Protein AF-A0A0F8XCD9-F1 (afdb_monomer_lite)

Structure (mmCIF, N/CA/C/O backbone):
data_AF-A0A0F8XCD9-F1
#
_entry.id   AF-A0A0F8XCD9-F1
#
loop_
_atom_site.group_PDB
_atom_site.id
_atom_site.type_symbol
_atom_site.label_atom_id
_atom_site.label_alt_id
_atom_site.label_comp_id
_atom_site.label_asym_id
_atom_site.label_entity_id
_atom_site.label_seq_id
_atom_site.pdbx_PDB_ins_code
_atom_site.Cartn_x
_atom_site.Cartn_y
_atom_site.Cartn_z
_atom_site.occupancy
_atom_site.B_iso_or_equiv
_atom_site.auth_seq_id
_atom_site.auth_comp_id
_atom_site.auth_asym_id
_atom_site.auth_atom_id
_atom_site.pdbx_PDB_model_num
ATOM 1 N N . MET A 1 1 ? -1.143 -25.309 1.793 1.00 63.31 1 MET A N 1
ATOM 2 C CA . MET A 1 1 ? -0.135 -25.778 2.777 1.00 63.31 1 MET A CA 1
ATOM 3 C C . MET A 1 1 ? -0.673 -25.610 4.200 1.00 63.31 1 MET A C 1
ATOM 5 O O . MET A 1 1 ? -1.522 -24.749 4.405 1.00 63.31 1 MET A O 1
ATOM 9 N N . ARG A 1 2 ? -0.248 -26.438 5.166 1.00 72.25 2 ARG A N 1
ATOM 10 C CA . ARG A 1 2 ? -0.616 -26.307 6.592 1.00 72.25 2 ARG A CA 1
ATOM 11 C C . ARG A 1 2 ? 0.621 -25.907 7.397 1.00 72.25 2 ARG A C 1
ATOM 13 O O . ARG A 1 2 ? 1.693 -26.436 7.132 1.00 72.25 2 ARG A O 1
ATOM 20 N N . TYR A 1 3 ? 0.474 -25.014 8.368 1.00 72.25 3 TYR A N 1
ATOM 21 C CA . TYR A 1 3 ? 1.547 -24.616 9.283 1.00 72.25 3 TYR A CA 1
ATOM 22 C C . TYR A 1 3 ? 1.091 -24.872 10.716 1.00 72.25 3 TYR A C 1
ATOM 24 O O . TYR A 1 3 ? 0.001 -24.456 11.104 1.00 72.25 3 TYR A O 1
ATOM 32 N N . LYS A 1 4 ? 1.885 -25.635 11.481 1.00 80.50 4 LYS A N 1
ATOM 33 C CA . LYS A 1 4 ? 1.545 -26.076 12.850 1.00 80.50 4 LYS A CA 1
ATOM 34 C C . LYS A 1 4 ? 0.132 -26.681 12.964 1.00 80.50 4 LYS A C 1
ATOM 36 O O . LYS A 1 4 ? -0.635 -26.343 13.858 1.00 80.50 4 LYS A O 1
ATOM 41 N N . GLY A 1 5 ? -0.244 -27.534 12.009 1.00 78.94 5 GLY A N 1
ATOM 42 C CA . GLY A 1 5 ? -1.555 -28.196 11.986 1.00 78.94 5 GLY A CA 1
ATOM 43 C C . GLY A 1 5 ? -2.729 -27.325 11.521 1.00 78.94 5 GLY A C 1
ATOM 44 O O . GLY A 1 5 ? -3.790 -27.871 11.229 1.00 78.94 5 GLY A O 1
ATOM 45 N N . LYS A 1 6 ? -2.548 -26.007 11.356 1.00 71.25 6 LYS A N 1
ATOM 46 C CA . LYS A 1 6 ? -3.585 -25.089 10.867 1.00 71.25 6 LYS A CA 1
ATOM 47 C C . LYS A 1 6 ? -3.498 -24.916 9.354 1.00 71.25 6 LYS A C 1
ATOM 49 O O . LYS A 1 6 ? -2.407 -24.822 8.785 1.00 71.25 6 LYS A O 1
ATOM 54 N N . LYS A 1 7 ? -4.651 -24.886 8.680 1.00 70.69 7 LYS A N 1
ATOM 55 C CA . LYS A 1 7 ? -4.722 -24.525 7.260 1.00 70.69 7 LYS A CA 1
ATOM 56 C C . LYS A 1 7 ? -4.405 -23.034 7.154 1.00 70.69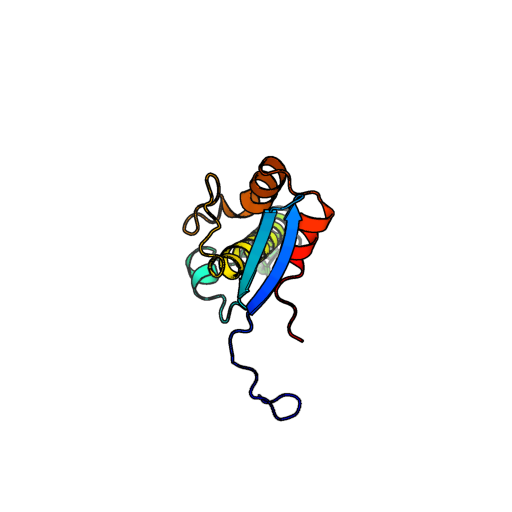 7 LYS A C 1
ATOM 58 O O . LYS A 1 7 ? -5.127 -22.212 7.700 1.00 70.69 7 LYS A O 1
ATOM 63 N N . LEU A 1 8 ? -3.309 -22.700 6.478 1.00 64.44 8 LEU A N 1
ATOM 64 C CA . LEU A 1 8 ? -3.027 -21.320 6.097 1.00 64.44 8 LEU A CA 1
ATOM 65 C C . LEU A 1 8 ? -4.043 -20.964 5.007 1.00 64.44 8 LEU A C 1
ATOM 67 O O . LEU A 1 8 ? -4.015 -21.582 3.941 1.00 64.44 8 LEU A O 1
ATOM 71 N N . GLY A 1 9 ? -4.993 -20.077 5.296 1.00 58.34 9 GLY A N 1
ATOM 72 C CA . GLY A 1 9 ? -6.043 -19.743 4.330 1.00 58.34 9 GLY A CA 1
ATOM 73 C C . GLY A 1 9 ? -7.226 -18.947 4.867 1.00 58.34 9 GLY A C 1
ATOM 74 O O . GLY A 1 9 ? -7.982 -18.422 4.061 1.00 58.34 9 GLY A O 1
ATOM 75 N N . GLU A 1 10 ? -7.395 -18.821 6.183 1.00 65.06 10 GLU A N 1
ATOM 76 C CA . GLU A 1 10 ? -8.349 -17.846 6.714 1.00 65.06 10 GLU A CA 1
ATOM 77 C C . GLU A 1 10 ? -7.739 -16.447 6.620 1.00 65.06 10 GLU A C 1
ATOM 79 O O . GLU A 1 10 ? -6.564 -16.241 6.949 1.00 65.06 10 GLU A O 1
ATOM 84 N N . ARG A 1 11 ? -8.527 -15.498 6.103 1.00 70.62 11 ARG A N 1
ATOM 85 C CA . ARG A 1 11 ? -8.145 -14.090 6.028 1.00 70.62 11 ARG A CA 1
ATOM 86 C C . ARG A 1 11 ? -8.085 -13.536 7.450 1.00 70.62 11 ARG A C 1
ATOM 88 O O . ARG A 1 11 ? -9.086 -13.058 7.979 1.00 70.62 11 ARG A O 1
ATOM 95 N N . ASN A 1 12 ? -6.918 -13.651 8.078 1.00 78.94 12 ASN A N 1
ATOM 96 C CA . ASN A 1 12 ? -6.682 -13.081 9.398 1.00 78.94 12 ASN A CA 1
ATOM 97 C C . ASN A 1 12 ? -6.938 -11.572 9.349 1.00 78.94 12 ASN A C 1
ATOM 99 O O . ASN A 1 12 ? -6.487 -10.891 8.424 1.00 78.94 12 ASN A O 1
ATOM 103 N N . ILE A 1 13 ? -7.669 -11.087 10.350 1.00 85.69 13 ILE A N 1
ATOM 104 C CA . ILE A 1 13 ? -7.868 -9.666 10.600 1.00 85.69 13 ILE A CA 1
ATOM 105 C C . ILE A 1 13 ? -6.924 -9.290 11.734 1.00 85.69 13 ILE A C 1
ATOM 107 O O . ILE A 1 13 ? -7.068 -9.777 12.857 1.00 85.69 13 ILE A O 1
ATOM 111 N N . ASP A 1 14 ? -5.958 -8.436 11.429 1.00 86.94 14 ASP A N 1
ATOM 112 C CA . ASP A 1 14 ? -5.159 -7.765 12.439 1.00 86.94 14 ASP A CA 1
ATOM 113 C C . ASP A 1 14 ? -5.909 -6.503 12.882 1.00 86.94 14 ASP A C 1
ATOM 115 O O . ASP A 1 14 ? -6.383 -5.726 12.053 1.00 86.94 14 ASP A O 1
ATOM 119 N N . VAL A 1 15 ? -6.032 -6.306 14.194 1.00 88.62 15 VAL A N 1
ATOM 120 C CA . VAL A 1 15 ? -6.716 -5.144 14.773 1.00 88.62 15 VAL A CA 1
ATOM 121 C C . VAL A 1 15 ? -5.691 -4.250 15.457 1.00 88.62 15 VAL A C 1
ATOM 123 O O . VAL A 1 15 ? -4.990 -4.684 16.373 1.00 88.62 15 VAL A O 1
ATOM 126 N N . LEU A 1 16 ? -5.623 -2.997 15.023 1.00 87.75 16 LEU A N 1
ATOM 127 C CA . LEU A 1 16 ? -4.879 -1.922 15.660 1.00 87.75 16 LEU A CA 1
ATOM 128 C C . LEU A 1 16 ? -5.873 -1.023 16.395 1.00 87.75 16 LEU A C 1
ATOM 130 O O . LEU A 1 16 ? -6.804 -0.500 15.794 1.00 87.75 16 LEU A O 1
ATOM 134 N N . VAL A 1 17 ? -5.675 -0.842 17.698 1.00 89.38 17 VAL A N 1
ATOM 135 C CA . VAL A 1 17 ? -6.485 0.073 18.510 1.00 89.38 17 VAL A CA 1
ATOM 136 C C . VAL A 1 17 ? -5.600 1.228 18.947 1.00 89.38 17 VAL A C 1
ATOM 138 O O . VAL A 1 17 ? -4.597 1.008 19.627 1.00 89.38 17 VAL A O 1
ATOM 141 N N . LEU A 1 18 ? -5.971 2.447 18.565 1.00 87.38 18 LEU A N 1
ATOM 142 C CA . LEU A 1 18 ? -5.305 3.674 18.987 1.00 87.38 18 LEU A CA 1
ATOM 143 C C . LEU A 1 18 ? -6.203 4.413 19.974 1.00 87.38 18 LEU A C 1
ATOM 145 O O . LEU A 1 18 ? -7.372 4.676 19.701 1.00 87.38 18 LEU A O 1
ATOM 149 N N . LEU A 1 19 ? -5.651 4.730 21.140 1.00 87.62 19 LEU A N 1
ATOM 150 C CA . LEU A 1 19 ? -6.362 5.463 22.181 1.00 87.62 19 LEU A CA 1
ATOM 151 C C . LEU A 1 19 ? -6.179 6.970 21.956 1.00 87.62 19 LEU A C 1
ATOM 153 O O . LEU A 1 19 ? -5.050 7.447 21.811 1.00 87.62 19 LEU A O 1
ATOM 157 N N . ARG A 1 20 ? -7.287 7.715 21.944 1.00 86.00 20 ARG A N 1
ATOM 158 C CA . ARG A 1 20 ? -7.339 9.179 21.834 1.00 86.00 20 ARG A CA 1
ATOM 159 C C . ARG A 1 20 ? -8.156 9.725 23.004 1.00 86.00 20 ARG A C 1
ATOM 161 O O . ARG A 1 20 ? -9.331 10.045 22.880 1.00 86.00 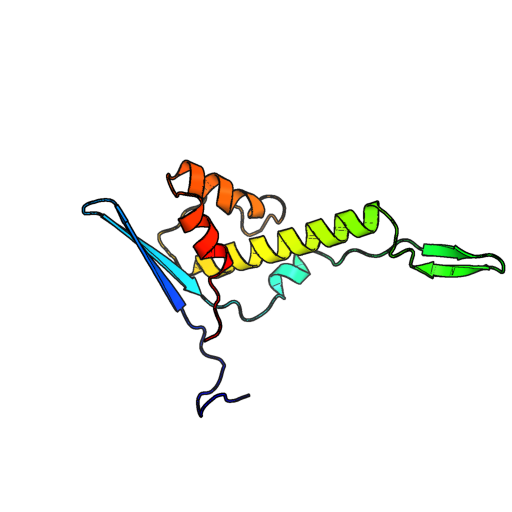20 ARG A O 1
ATOM 168 N N . GLY A 1 21 ? -7.534 9.770 24.182 1.00 85.25 21 GLY A N 1
ATOM 169 C CA . GLY A 1 21 ? -8.248 10.093 25.420 1.00 85.25 21 GLY A CA 1
ATOM 170 C C . GLY A 1 21 ? -9.284 9.015 25.750 1.00 85.25 21 GLY A C 1
ATOM 171 O O . GLY A 1 21 ? -8.912 7.864 25.982 1.00 85.25 21 GLY A O 1
ATOM 172 N N . GLU A 1 22 ? -10.565 9.389 25.769 1.00 87.81 22 GLU A N 1
ATOM 173 C CA . GLU A 1 22 ? -11.688 8.463 25.993 1.00 87.81 22 GLU A CA 1
ATOM 174 C C . GLU A 1 22 ? -12.117 7.723 24.716 1.00 87.81 22 GLU A C 1
ATOM 176 O O . GLU A 1 22 ? -12.730 6.655 24.791 1.00 87.81 22 GLU A O 1
ATOM 181 N N . GLU A 1 23 ? -11.747 8.243 23.544 1.00 87.88 23 GLU A N 1
ATOM 182 C CA . GLU A 1 23 ? -12.078 7.648 22.256 1.00 87.88 23 GLU A CA 1
ATOM 183 C C . GLU A 1 23 ? -11.091 6.544 21.866 1.00 87.88 23 GLU A C 1
ATOM 185 O O . GLU A 1 23 ? -9.907 6.538 22.231 1.00 87.88 23 GLU A O 1
ATOM 190 N N . ARG A 1 24 ? -11.594 5.581 21.092 1.00 89.81 24 ARG A N 1
ATOM 191 C CA . ARG A 1 24 ? -10.807 4.467 20.564 1.00 89.81 24 ARG A CA 1
ATOM 192 C C . ARG A 1 24 ? -10.982 4.413 19.061 1.00 89.81 24 ARG A C 1
ATOM 194 O O . ARG A 1 24 ? -12.065 4.098 18.582 1.00 89.81 24 ARG A O 1
ATOM 201 N N . ILE A 1 25 ? -9.898 4.645 18.339 1.00 90.12 25 ILE A N 1
ATOM 202 C CA . ILE A 1 25 ? -9.855 4.419 16.900 1.00 90.12 25 ILE A CA 1
ATOM 203 C C . ILE A 1 25 ? -9.505 2.946 16.697 1.00 90.12 25 ILE A C 1
ATOM 205 O O . ILE A 1 25 ? -8.434 2.494 17.111 1.00 90.12 25 ILE A O 1
ATOM 209 N N . VAL A 1 26 ? -10.423 2.184 16.105 1.00 91.31 26 VAL A N 1
ATOM 210 C CA . VAL A 1 26 ? -10.248 0.752 15.845 1.00 91.31 26 VAL A CA 1
ATOM 211 C C . VAL A 1 26 ? -10.053 0.542 14.355 1.00 91.31 26 VAL A C 1
ATOM 213 O O . VAL A 1 26 ? -10.951 0.772 13.559 1.00 91.31 26 VAL A O 1
ATOM 216 N N . ILE A 1 27 ? -8.878 0.053 13.989 1.00 91.62 27 ILE A N 1
ATOM 217 C CA . ILE A 1 27 ? -8.488 -0.184 12.607 1.00 91.62 27 ILE A CA 1
ATOM 218 C C . ILE A 1 27 ? -8.311 -1.679 12.410 1.00 91.62 27 ILE A C 1
ATOM 220 O O . ILE A 1 27 ? -7.559 -2.339 13.125 1.00 91.62 27 ILE A O 1
ATOM 224 N N . LYS A 1 28 ? -9.007 -2.214 11.420 1.00 92.06 28 LYS A N 1
ATOM 225 C CA . LYS A 1 28 ? -8.942 -3.600 10.975 1.00 92.06 28 LYS A CA 1
ATOM 226 C C . LYS A 1 28 ? -8.188 -3.662 9.650 1.00 92.06 28 LYS A C 1
ATOM 228 O O . LYS A 1 28 ? -8.566 -3.020 8.673 1.00 92.06 28 LYS A O 1
ATOM 233 N N . ALA A 1 29 ? -7.145 -4.478 9.611 1.00 91.31 29 ALA A N 1
ATOM 234 C CA . ALA A 1 29 ? -6.415 -4.805 8.399 1.00 91.31 29 ALA A CA 1
ATOM 235 C C . ALA A 1 29 ? -6.611 -6.289 8.087 1.00 9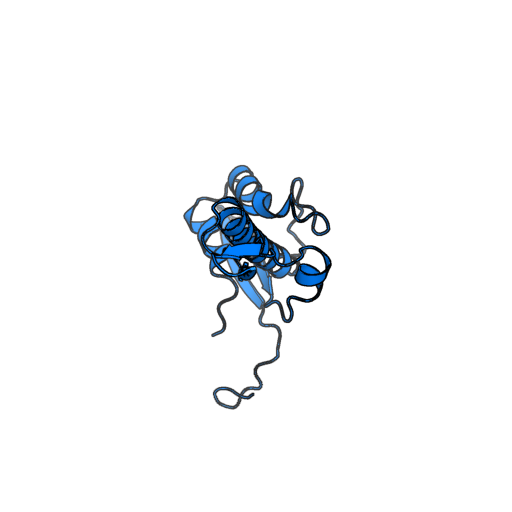1.31 29 ALA A C 1
ATOM 237 O O . ALA A 1 29 ? -6.288 -7.151 8.905 1.00 91.31 29 ALA A O 1
ATOM 238 N N . GLN A 1 30 ? -7.143 -6.601 6.909 1.00 90.88 30 GLN A N 1
ATOM 239 C CA . GLN A 1 30 ? -7.308 -7.977 6.456 1.00 90.88 30 GLN A CA 1
ATOM 240 C C . GLN A 1 30 ? -6.173 -8.377 5.512 1.00 90.88 30 GLN A C 1
ATOM 242 O O . GLN A 1 30 ? -5.763 -7.616 4.639 1.00 90.88 30 GLN A O 1
ATOM 247 N N . ALA A 1 31 ? -5.676 -9.607 5.657 1.00 86.75 31 ALA A N 1
ATOM 248 C CA . ALA A 1 31 ? -4.704 -10.152 4.717 1.00 86.75 31 ALA A CA 1
ATOM 249 C C . ALA A 1 31 ? -5.277 -10.217 3.287 1.00 86.75 31 ALA A C 1
ATOM 251 O O . ALA A 1 31 ? -6.290 -10.879 3.049 1.00 86.75 31 ALA A O 1
ATOM 252 N N . VAL A 1 32 ? -4.577 -9.590 2.338 1.00 88.56 32 VAL A N 1
ATOM 253 C CA . VAL A 1 32 ? -4.883 -9.666 0.904 1.00 88.56 32 VAL A CA 1
ATOM 254 C C . VAL A 1 32 ? -4.450 -11.029 0.355 1.00 88.56 32 VAL A C 1
ATOM 256 O O . VAL A 1 32 ? -3.343 -11.508 0.623 1.00 88.56 32 VAL A O 1
ATOM 259 N N . ASP A 1 33 ? -5.343 -11.686 -0.379 1.00 85.06 33 ASP A N 1
ATOM 260 C CA . ASP A 1 33 ? -5.180 -13.063 -0.854 1.00 85.06 33 ASP A CA 1
ATOM 261 C C . ASP A 1 33 ? -4.531 -13.167 -2.238 1.00 85.06 33 ASP A C 1
ATOM 263 O O . ASP A 1 33 ? -3.870 -14.166 -2.535 1.00 85.06 33 ASP A O 1
ATOM 267 N N . SER A 1 34 ? -4.684 -12.138 -3.066 1.00 89.06 34 SER A N 1
ATOM 268 C CA . SER A 1 34 ? -4.204 -12.100 -4.442 1.00 89.06 34 SER A CA 1
ATOM 269 C C . SER A 1 34 ? -3.847 -10.681 -4.871 1.00 89.06 34 SER A C 1
ATOM 271 O O . SER A 1 34 ? -4.420 -9.719 -4.381 1.00 89.06 34 SER A O 1
ATOM 273 N N . TYR A 1 35 ? -2.933 -10.558 -5.833 1.00 91.38 35 TYR A N 1
ATOM 274 C CA . TYR A 1 35 ? -2.615 -9.292 -6.503 1.00 91.38 35 TYR A CA 1
ATOM 275 C C . TYR A 1 35 ? -3.380 -9.105 -7.820 1.00 91.38 35 TYR A C 1
ATOM 277 O O . TYR A 1 35 ? -3.058 -8.200 -8.572 1.00 91.38 35 TYR A O 1
ATOM 285 N N . LYS A 1 36 ? -4.394 -9.933 -8.112 1.00 93.81 36 LYS A N 1
ATOM 286 C CA . LYS A 1 36 ? -5.103 -9.902 -9.404 1.00 93.81 36 LYS A CA 1
ATOM 287 C C . LYS A 1 36 ? -5.661 -8.515 -9.750 1.00 93.81 36 LYS A C 1
ATOM 289 O O . LYS A 1 36 ? -5.421 -8.045 -10.851 1.00 93.81 36 LYS A O 1
ATOM 294 N N . GLU A 1 37 ? -6.339 -7.858 -8.808 1.00 92.50 37 GLU A N 1
ATOM 295 C CA . GLU A 1 37 ? -6.878 -6.499 -9.007 1.00 92.50 37 GLU A CA 1
ATOM 296 C C . GLU A 1 37 ? -5.760 -5.477 -9.253 1.00 92.50 37 GLU A C 1
ATOM 298 O O . GLU A 1 37 ? -5.853 -4.635 -10.141 1.00 92.50 37 GLU A O 1
ATOM 303 N N . PHE A 1 38 ? -4.655 -5.586 -8.511 1.00 95.56 38 PHE A N 1
ATOM 304 C CA . PHE A 1 38 ? -3.484 -4.742 -8.730 1.00 95.56 38 PHE A CA 1
ATOM 305 C C . PHE A 1 38 ? -2.882 -4.947 -10.124 1.00 95.56 38 PHE A C 1
ATOM 307 O O . PHE A 1 38 ? -2.595 -3.971 -10.810 1.00 95.56 38 PHE A O 1
ATOM 314 N N . ASP A 1 39 ? -2.701 -6.200 -10.543 1.00 94.50 39 ASP A N 1
ATOM 315 C CA . ASP A 1 39 ? -2.085 -6.548 -11.824 1.00 94.50 39 ASP A CA 1
ATOM 316 C C . ASP A 1 39 ? -2.983 -6.140 -13.018 1.00 94.50 39 ASP A C 1
ATOM 318 O O . ASP A 1 39 ? -2.475 -5.886 -14.111 1.00 94.50 39 ASP A O 1
ATOM 322 N N . GLU A 1 40 ? -4.304 -6.045 -12.815 1.00 94.75 40 GLU A N 1
ATOM 323 C CA . GLU A 1 40 ? -5.276 -5.521 -13.790 1.00 94.75 40 GLU A CA 1
ATOM 324 C C . GLU A 1 40 ? -5.193 -3.991 -13.938 1.00 94.75 40 GLU A C 1
ATOM 326 O O . GLU A 1 40 ? -5.332 -3.478 -15.049 1.00 94.75 40 GLU A O 1
ATOM 331 N N . LEU A 1 41 ? -4.924 -3.267 -12.847 1.00 94.81 41 LEU A N 1
ATOM 332 C CA . LEU A 1 41 ? -4.842 -1.800 -12.833 1.00 94.81 41 LEU A CA 1
ATOM 333 C C . LEU A 1 41 ? -3.440 -1.264 -13.156 1.00 94.81 41 LEU A C 1
ATOM 335 O O . LEU A 1 41 ? -3.292 -0.161 -13.685 1.00 94.81 41 LEU A O 1
ATOM 339 N N . VAL A 1 42 ? -2.390 -2.016 -12.817 1.00 95.31 42 VAL A N 1
ATOM 340 C CA . VAL A 1 42 ? -0.997 -1.568 -12.897 1.00 95.31 42 VAL A CA 1
ATOM 341 C C . VAL A 1 42 ? -0.139 -2.613 -13.601 1.00 95.31 42 VAL A C 1
ATOM 343 O O . VAL A 1 42 ? 0.280 -3.617 -13.032 1.00 95.31 42 VAL A O 1
ATOM 346 N N . SER A 1 43 ? 0.211 -2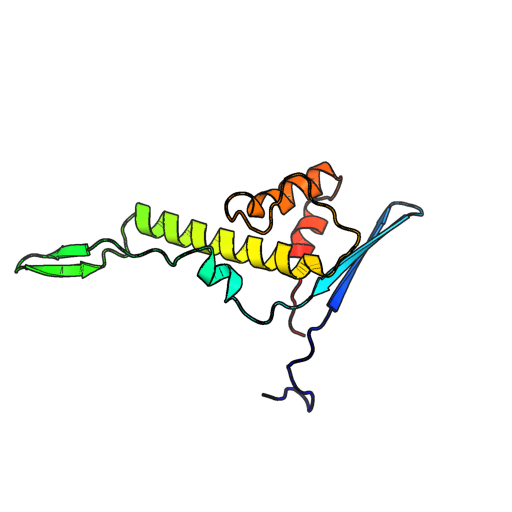.328 -14.852 1.00 94.25 43 SER A N 1
ATOM 347 C CA . SER A 1 43 ? 1.080 -3.187 -15.656 1.00 94.25 43 SER A CA 1
ATOM 348 C C . SER A 1 43 ? 2.546 -3.160 -15.205 1.00 94.25 43 SER A C 1
ATOM 350 O O . SER A 1 43 ? 3.101 -2.111 -14.866 1.00 94.25 43 SER A O 1
ATOM 352 N N . LEU A 1 44 ? 3.201 -4.323 -15.275 1.00 93.81 44 LEU A N 1
ATOM 353 C CA . LEU A 1 44 ? 4.622 -4.477 -14.963 1.00 93.81 44 LEU A CA 1
ATOM 354 C C . LEU A 1 44 ? 5.498 -3.657 -15.939 1.00 93.81 44 LEU A C 1
ATOM 356 O O . LEU A 1 44 ? 5.340 -3.795 -17.156 1.00 93.81 44 LEU A O 1
ATOM 360 N N . PRO A 1 45 ? 6.470 -2.864 -15.447 1.00 95.12 45 PRO A N 1
ATOM 361 C CA . PRO A 1 45 ? 7.391 -2.128 -16.305 1.00 95.12 45 PRO A CA 1
ATOM 362 C C . PRO A 1 45 ? 8.209 -3.048 -17.216 1.00 95.12 45 PRO A C 1
ATOM 364 O O . PRO A 1 45 ? 8.730 -4.079 -16.784 1.00 95.12 45 PRO A O 1
ATOM 367 N N . VAL A 1 46 ? 8.390 -2.635 -18.470 1.00 94.81 46 VAL A N 1
ATOM 368 C CA . VAL A 1 46 ? 9.184 -3.369 -19.464 1.00 94.81 46 VAL A CA 1
ATOM 369 C C . VAL A 1 46 ? 10.494 -2.630 -19.720 1.00 94.81 46 VAL A C 1
ATOM 371 O O . VAL A 1 46 ? 10.502 -1.435 -20.008 1.00 94.81 46 VAL A O 1
ATOM 374 N N . ALA A 1 47 ? 11.616 -3.343 -19.604 1.00 95.31 47 ALA A N 1
ATOM 375 C CA . ALA A 1 47 ? 12.932 -2.772 -19.875 1.00 95.31 47 ALA A CA 1
ATOM 376 C C . ALA A 1 47 ? 13.100 -2.461 -21.374 1.00 95.31 47 ALA A C 1
ATOM 378 O O . ALA A 1 47 ? 12.745 -3.311 -22.197 1.00 95.31 47 ALA A O 1
ATOM 379 N N . PRO A 1 48 ? 13.686 -1.305 -21.738 1.00 94.69 48 PRO A N 1
ATOM 380 C CA . PRO A 1 48 ? 13.944 -0.973 -23.134 1.00 94.69 48 PRO A CA 1
ATOM 381 C C . PRO A 1 48 ? 14.989 -1.916 -23.741 1.00 94.69 48 PRO A C 1
ATOM 383 O O . PRO A 1 48 ? 15.897 -2.386 -23.050 1.00 94.69 48 PRO A O 1
ATOM 386 N N . GLU A 1 49 ? 14.881 -2.181 -25.040 1.00 95.06 49 GLU A N 1
ATOM 387 C CA . GLU A 1 49 ? 15.876 -2.959 -25.782 1.00 95.06 49 GLU A CA 1
ATOM 388 C C . GLU A 1 49 ? 17.051 -2.070 -26.214 1.00 95.06 49 GLU A C 1
ATOM 390 O O . GLU A 1 49 ? 16.867 -0.932 -26.642 1.00 95.06 49 GLU A O 1
ATOM 395 N N . ILE A 1 50 ? 18.269 -2.601 -26.130 1.00 91.25 50 ILE A N 1
ATOM 396 C CA . ILE A 1 50 ? 19.481 -2.014 -26.706 1.00 91.25 50 ILE A CA 1
ATOM 397 C C . ILE A 1 50 ? 20.082 -2.975 -27.724 1.00 91.25 50 ILE A C 1
ATOM 399 O O . ILE A 1 50 ? 20.015 -4.195 -27.566 1.00 91.25 50 ILE A O 1
ATOM 403 N N . ILE A 1 51 ? 20.695 -2.417 -28.765 1.00 92.31 51 ILE A N 1
ATOM 404 C CA . ILE A 1 51 ? 21.400 -3.183 -29.791 1.00 92.31 51 ILE A CA 1
ATOM 405 C C . ILE A 1 51 ? 22.890 -3.160 -29.452 1.00 92.31 51 ILE A C 1
ATOM 407 O O . ILE A 1 51 ? 23.508 -2.097 -29.398 1.00 92.31 51 ILE A O 1
ATOM 411 N N . LYS A 1 52 ? 23.467 -4.335 -29.205 1.00 87.75 52 LYS A N 1
ATOM 412 C CA . LYS A 1 52 ? 24.908 -4.516 -29.008 1.00 87.75 52 LYS A CA 1
ATOM 413 C C . LYS A 1 52 ? 25.631 -4.671 -30.355 1.00 87.75 52 LYS A C 1
ATOM 415 O O . LYS A 1 52 ? 24.995 -5.001 -31.362 1.00 87.75 52 LYS A O 1
ATOM 420 N N . PRO A 1 53 ? 26.963 -4.467 -30.394 1.00 86.12 53 PRO A N 1
ATOM 421 C CA . PRO A 1 53 ? 27.767 -4.780 -31.573 1.00 86.12 53 PRO A CA 1
ATOM 422 C C . PRO A 1 53 ? 27.474 -6.200 -32.080 1.00 86.12 53 PRO A C 1
ATOM 424 O O . PRO A 1 53 ? 27.407 -7.137 -31.288 1.00 86.12 53 PRO A O 1
ATOM 427 N N . GLY A 1 54 ? 27.253 -6.350 -33.388 1.00 87.50 54 GLY A N 1
ATOM 428 C CA . GLY A 1 54 ? 26.829 -7.620 -33.995 1.00 87.50 54 GLY A CA 1
ATOM 429 C C . 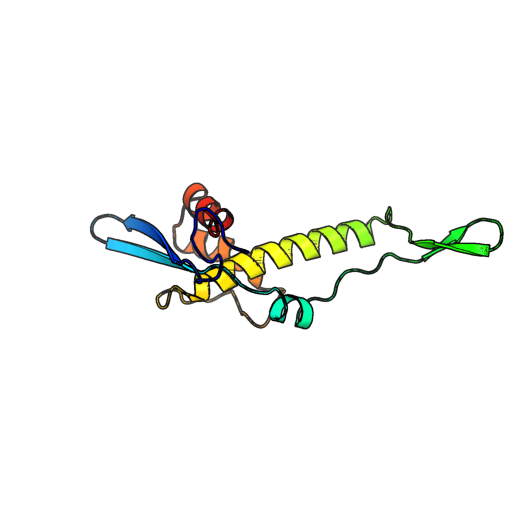GLY A 1 54 ? 25.311 -7.828 -34.087 1.00 87.50 54 GLY A C 1
ATOM 430 O O . GLY A 1 54 ? 24.877 -8.908 -34.470 1.00 87.50 54 GLY A O 1
ATOM 431 N N . GLY A 1 55 ? 24.492 -6.820 -33.757 1.00 89.12 55 GLY A N 1
ATOM 432 C CA . GLY A 1 55 ? 23.036 -6.856 -33.962 1.00 89.12 55 GLY A CA 1
ATOM 433 C C . GLY A 1 55 ? 22.249 -7.606 -32.882 1.00 89.12 55 GLY A C 1
ATOM 434 O O . GLY A 1 55 ? 21.032 -7.748 -32.999 1.00 89.12 55 GLY A O 1
ATOM 435 N N . MET A 1 56 ? 22.912 -8.062 -31.816 1.00 88.62 56 MET A N 1
ATOM 436 C CA . MET A 1 56 ? 22.249 -8.714 -30.686 1.00 88.62 56 MET A CA 1
ATOM 437 C C . MET A 1 56 ? 21.393 -7.712 -29.909 1.00 88.62 56 MET A C 1
ATOM 439 O O . MET A 1 56 ? 21.887 -6.670 -29.474 1.00 88.62 56 MET A O 1
ATOM 443 N N . ARG A 1 57 ? 20.115 -8.043 -29.707 1.00 91.75 57 ARG A N 1
ATOM 444 C CA . ARG A 1 57 ? 19.199 -7.269 -28.862 1.00 91.75 57 ARG A CA 1
ATOM 445 C C . ARG A 1 57 ? 19.279 -7.753 -27.422 1.00 91.75 57 ARG A C 1
ATOM 447 O O . ARG A 1 57 ? 19.207 -8.951 -27.166 1.00 91.75 57 ARG A O 1
ATOM 454 N N . GLU A 1 58 ? 19.389 -6.822 -26.485 1.00 91.62 58 GLU A N 1
ATOM 455 C CA . GLU A 1 58 ? 19.410 -7.115 -25.053 1.00 91.62 58 GLU A CA 1
ATOM 456 C C . GLU A 1 58 ? 18.526 -6.137 -24.284 1.00 91.62 58 GLU A C 1
ATOM 458 O O . GLU A 1 58 ? 18.420 -4.966 -24.640 1.00 91.62 58 GLU A O 1
ATOM 463 N N . LYS A 1 59 ? 17.907 -6.600 -23.197 1.00 93.19 59 LYS A N 1
ATOM 464 C CA . LYS A 1 59 ? 17.148 -5.733 -22.291 1.00 93.19 59 LYS A CA 1
ATOM 465 C C . LYS A 1 59 ? 18.098 -4.863 -21.473 1.00 93.19 59 LYS A C 1
ATOM 467 O O . LYS A 1 59 ? 18.905 -5.372 -20.695 1.00 93.19 59 LYS A O 1
ATOM 472 N N . ASN A 1 60 ? 17.954 -3.549 -21.569 1.00 93.00 60 ASN A N 1
ATOM 473 C CA . ASN A 1 60 ? 18.714 -2.598 -20.771 1.00 93.00 60 ASN A CA 1
ATOM 474 C C . ASN A 1 60 ? 18.084 -2.404 -19.386 1.00 93.00 60 ASN A C 1
ATOM 476 O O . ASN A 1 60 ? 17.465 -1.389 -19.081 1.00 93.00 60 ASN A O 1
ATOM 480 N N . THR A 1 61 ? 18.292 -3.377 -18.504 1.00 92.31 61 THR A N 1
ATOM 481 C CA . THR A 1 61 ? 17.836 -3.320 -17.102 1.00 92.31 61 THR A CA 1
ATOM 482 C C . THR A 1 61 ? 18.544 -2.243 -16.273 1.00 92.31 61 THR A C 1
ATOM 484 O O . THR A 1 61 ? 18.142 -1.947 -15.146 1.00 92.31 61 THR A O 1
ATOM 487 N N . LYS A 1 62 ? 19.618 -1.649 -16.807 1.00 93.31 62 LYS A N 1
ATOM 488 C CA . LYS A 1 62 ? 20.362 -0.569 -16.156 1.00 93.31 62 LYS A CA 1
ATOM 489 C C . LYS A 1 62 ? 19.823 0.817 -16.491 1.00 93.31 62 LYS A C 1
ATOM 491 O O . LYS A 1 62 ? 20.256 1.761 -15.823 1.00 93.31 62 LYS A O 1
ATOM 496 N N . ASP A 1 63 ? 18.907 0.918 -17.454 1.00 95.38 63 ASP A N 1
ATOM 497 C CA .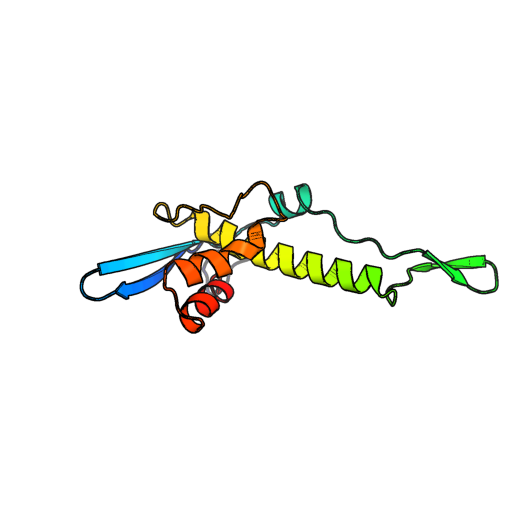 ASP A 1 63 ? 18.273 2.168 -17.850 1.00 95.38 63 ASP A CA 1
ATOM 498 C C . ASP A 1 63 ? 17.667 2.901 -16.641 1.00 95.38 63 ASP A C 1
ATOM 500 O O . ASP A 1 63 ? 17.044 2.294 -15.762 1.00 95.38 63 ASP A O 1
ATOM 504 N N . LYS A 1 64 ? 17.891 4.218 -16.570 1.00 95.00 64 LYS A N 1
ATOM 505 C CA . LYS A 1 64 ? 17.439 5.035 -15.434 1.00 95.00 64 LYS A CA 1
ATOM 506 C C . LYS A 1 64 ? 15.914 5.149 -15.396 1.00 95.00 64 LYS A C 1
ATOM 508 O O . LYS A 1 64 ? 15.349 5.114 -14.305 1.00 95.00 64 LYS A O 1
ATOM 513 N N . GLY A 1 65 ? 15.264 5.259 -16.556 1.00 95.44 65 GLY A N 1
ATOM 514 C CA . GLY A 1 65 ? 13.809 5.323 -16.669 1.00 95.44 65 GLY A CA 1
ATOM 515 C C . GLY A 1 65 ? 13.159 4.009 -16.249 1.00 95.44 65 GLY A C 1
ATOM 516 O O . GLY A 1 65 ? 12.261 4.014 -15.414 1.00 95.44 65 GLY A O 1
ATOM 517 N N . TYR A 1 66 ? 13.689 2.879 -16.723 1.00 95.56 66 TYR A N 1
ATOM 518 C CA . TYR A 1 66 ? 13.227 1.554 -16.302 1.00 95.56 66 TYR A CA 1
ATOM 519 C C . TYR A 1 66 ? 13.364 1.343 -14.790 1.00 95.56 66 TYR A C 1
ATOM 521 O O . TYR A 1 66 ? 12.411 0.931 -14.137 1.00 95.56 66 TYR A O 1
ATOM 529 N N . LYS A 1 67 ? 14.521 1.672 -14.201 1.00 96.06 67 LYS A N 1
ATOM 530 C CA . LYS A 1 67 ? 14.716 1.569 -12.744 1.00 96.06 67 LYS A CA 1
ATOM 531 C C . LYS A 1 67 ? 13.731 2.428 -11.958 1.00 96.06 67 LYS A C 1
ATOM 533 O O . LYS A 1 67 ? 13.208 1.965 -10.948 1.00 96.06 67 LYS A O 1
ATOM 538 N N . LYS A 1 68 ? 13.473 3.655 -12.423 1.00 96.00 68 LYS A N 1
ATOM 539 C CA . LYS A 1 68 ? 12.481 4.553 -11.822 1.00 96.00 68 LYS A CA 1
ATOM 540 C C . LYS A 1 68 ? 11.080 3.942 -11.892 1.00 96.00 68 LYS A C 1
ATOM 542 O O . LYS A 1 68 ? 10.425 3.850 -10.864 1.00 96.00 68 LYS A O 1
ATOM 547 N N . ALA A 1 69 ? 10.681 3.426 -13.055 1.00 95.88 69 ALA A N 1
ATOM 548 C CA . ALA A 1 69 ? 9.389 2.768 -13.240 1.00 95.88 69 ALA A CA 1
ATOM 549 C C . ALA A 1 69 ? 9.230 1.513 -12.363 1.00 95.88 69 ALA A C 1
ATOM 551 O O . ALA A 1 69 ? 8.167 1.287 -11.795 1.00 95.88 69 ALA A O 1
ATOM 552 N N . VAL A 1 70 ? 10.287 0.708 -12.205 1.00 96.31 70 VAL A N 1
ATOM 553 C CA . VAL A 1 70 ? 10.286 -0.454 -11.297 1.00 96.31 70 VAL A CA 1
ATOM 554 C C . VAL A 1 70 ? 10.129 -0.023 -9.837 1.00 96.31 70 VAL A C 1
ATOM 556 O O . VAL A 1 70 ? 9.385 -0.667 -9.100 1.00 96.31 70 VAL A O 1
ATOM 559 N N . SER A 1 71 ? 10.792 1.061 -9.421 1.00 95.31 71 SER A N 1
ATOM 560 C CA . SER A 1 71 ? 10.622 1.622 -8.075 1.00 95.31 71 SER A CA 1
ATOM 561 C C . SER A 1 71 ? 9.187 2.099 -7.851 1.00 95.31 71 SER A C 1
ATOM 563 O O . SER A 1 71 ? 8.551 1.682 -6.892 1.00 95.31 71 SER A O 1
ATOM 565 N N . GLU A 1 72 ? 8.643 2.892 -8.776 1.00 95.25 72 GLU A N 1
ATOM 566 C CA . GLU A 1 72 ? 7.268 3.401 -8.696 1.00 95.25 72 GLU A CA 1
ATOM 567 C C . GLU A 1 72 ? 6.233 2.269 -8.690 1.00 95.25 72 GLU A C 1
ATOM 569 O O . GLU A 1 72 ? 5.246 2.332 -7.961 1.00 95.25 72 GLU A O 1
ATOM 574 N N . TYR A 1 73 ? 6.463 1.206 -9.465 1.00 96.06 73 TYR A N 1
ATOM 575 C CA . TYR A 1 73 ? 5.633 0.004 -9.445 1.00 96.06 73 TYR A CA 1
ATOM 576 C C . TYR A 1 73 ? 5.649 -0.680 -8.070 1.00 96.06 73 TYR A C 1
ATOM 578 O O . TYR A 1 73 ? 4.597 -1.063 -7.559 1.00 96.06 73 TYR A O 1
ATOM 586 N N . ALA A 1 74 ? 6.824 -0.814 -7.446 1.00 94.25 74 ALA A N 1
ATOM 587 C CA . ALA A 1 74 ? 6.953 -1.393 -6.109 1.00 94.25 74 ALA A CA 1
ATOM 588 C C . ALA A 1 74 ? 6.268 -0.529 -5.032 1.00 94.25 74 ALA A C 1
ATOM 590 O O . ALA A 1 74 ? 5.590 -1.067 -4.149 1.00 94.25 74 ALA A O 1
ATOM 591 N N . ASP A 1 75 ? 6.384 0.795 -5.140 1.00 94.19 75 ASP A N 1
ATOM 592 C CA . ASP A 1 75 ? 5.724 1.740 -4.239 1.00 94.19 75 ASP A CA 1
ATOM 593 C C . ASP A 1 75 ? 4.199 1.666 -4.388 1.00 94.19 75 ASP A C 1
ATOM 595 O O . ASP A 1 75 ? 3.487 1.491 -3.397 1.00 94.19 75 ASP A O 1
ATOM 599 N N . ARG A 1 76 ? 3.680 1.685 -5.626 1.00 95.19 76 ARG A N 1
ATOM 600 C CA . ARG A 1 76 ? 2.244 1.498 -5.908 1.00 95.19 76 ARG A CA 1
ATOM 601 C C . ARG A 1 76 ? 1.732 0.171 -5.369 1.00 95.19 76 ARG A C 1
ATOM 603 O O . ARG A 1 76 ? 0.680 0.148 -4.744 1.00 95.19 76 ARG A O 1
ATOM 610 N N . LYS A 1 77 ? 2.486 -0.917 -5.547 1.00 94.94 77 LYS A N 1
ATOM 611 C CA . LYS A 1 77 ? 2.122 -2.243 -5.030 1.00 94.94 77 LYS A CA 1
ATOM 612 C C . LYS A 1 77 ? 2.023 -2.267 -3.507 1.00 94.94 77 LYS A C 1
ATOM 614 O O . LYS A 1 77 ? 1.124 -2.900 -2.957 1.00 94.94 77 LYS A O 1
ATOM 619 N N . THR A 1 78 ? 2.933 -1.573 -2.830 1.00 93.44 78 THR A N 1
ATOM 620 C CA . THR A 1 78 ? 2.923 -1.449 -1.367 1.00 93.44 78 THR A CA 1
ATOM 621 C C . THR A 1 78 ? 1.733 -0.619 -0.895 1.00 93.44 78 THR A C 1
ATOM 623 O O . THR A 1 78 ? 1.016 -1.044 0.006 1.00 93.44 78 THR A O 1
ATOM 626 N N . ASN A 1 79 ? 1.479 0.526 -1.532 1.00 95.31 79 ASN A N 1
ATOM 627 C CA . ASN A 1 79 ? 0.345 1.387 -1.194 1.00 95.31 79 ASN A CA 1
ATOM 628 C C . ASN A 1 79 ? -0.992 0.683 -1.441 1.00 95.31 79 ASN A C 1
ATOM 630 O O . ASN A 1 79 ? -1.842 0.681 -0.556 1.00 95.31 79 ASN A O 1
ATOM 634 N N . TRP A 1 80 ? -1.137 0.007 -2.583 1.00 96.00 80 TRP A N 1
ATOM 635 C CA . TRP A 1 80 ? -2.310 -0.804 -2.903 1.00 96.00 80 TRP A CA 1
ATOM 636 C C . TRP A 1 80 ? -2.586 -1.865 -1.840 1.00 96.00 80 TRP A C 1
ATOM 638 O O . TRP A 1 80 ? -3.719 -2.015 -1.389 1.00 96.00 80 TRP A O 1
ATOM 648 N N . LEU A 1 81 ? -1.546 -2.587 -1.410 1.00 94.12 81 LEU A N 1
ATOM 649 C CA . LEU A 1 81 ? -1.674 -3.621 -0.388 1.00 94.12 81 LEU A CA 1
ATOM 650 C C . LEU A 1 81 ? -2.220 -3.045 0.925 1.00 94.12 81 LEU A C 1
ATOM 652 O O . LEU A 1 81 ? -3.091 -3.658 1.534 1.00 94.12 81 LEU A O 1
ATOM 656 N N . ILE A 1 82 ? -1.717 -1.880 1.345 1.00 93.38 82 ILE A N 1
ATOM 657 C CA . ILE A 1 82 ? -2.119 -1.220 2.593 1.00 93.38 82 ILE A CA 1
ATOM 658 C C . ILE A 1 82 ? -3.580 -0.789 2.520 1.00 93.38 82 ILE A C 1
ATOM 660 O O . ILE A 1 82 ? -4.374 -1.198 3.363 1.00 93.38 82 ILE A O 1
ATOM 664 N N . ILE A 1 83 ? -3.960 -0.015 1.501 1.00 94.94 83 ILE A N 1
ATOM 665 C CA . ILE A 1 83 ? -5.337 0.485 1.395 1.00 94.94 83 ILE A CA 1
ATOM 666 C C . ILE A 1 83 ? -6.330 -0.668 1.203 1.00 94.94 83 ILE A C 1
ATOM 668 O O . ILE A 1 83 ? -7.411 -0.656 1.780 1.00 94.94 83 ILE A O 1
ATOM 672 N N . THR A 1 84 ? -5.944 -1.719 0.471 1.00 94.44 84 THR A N 1
ATOM 673 C CA . THR A 1 84 ? -6.791 -2.901 0.263 1.00 94.44 84 THR A CA 1
ATOM 674 C C . THR A 1 84 ? -6.962 -3.690 1.554 1.00 94.44 84 THR A C 1
ATOM 676 O O . THR A 1 84 ? -8.067 -4.135 1.852 1.00 94.44 84 THR A O 1
ATOM 679 N N . ALA A 1 85 ? -5.905 -3.825 2.360 1.00 92.38 85 ALA A N 1
ATOM 680 C CA . ALA A 1 85 ? -6.014 -4.434 3.681 1.00 92.38 85 ALA A CA 1
ATOM 681 C C . ALA A 1 85 ? -6.944 -3.625 4.600 1.00 92.38 85 ALA A C 1
ATOM 683 O O . ALA A 1 85 ? -7.716 -4.212 5.361 1.00 92.38 85 ALA A O 1
ATOM 684 N N . LEU A 1 86 ? -6.900 -2.293 4.504 1.00 93.56 86 LEU A N 1
ATOM 685 C CA . LEU A 1 86 ? -7.703 -1.379 5.315 1.00 93.56 86 LEU A CA 1
ATOM 686 C C . LEU A 1 86 ? -9.180 -1.310 4.925 1.00 93.56 86 LEU A C 1
ATOM 688 O O . LEU A 1 86 ? -9.969 -0.879 5.759 1.00 93.56 86 LEU A O 1
ATOM 692 N N . LYS A 1 87 ? -9.589 -1.838 3.762 1.00 92.38 87 LYS A N 1
ATOM 693 C CA . LYS A 1 87 ? -11.015 -2.012 3.407 1.00 92.38 87 LYS A CA 1
ATOM 694 C C . LYS A 1 87 ? -11.808 -2.820 4.443 1.00 92.38 87 LYS A C 1
ATOM 696 O O . LYS A 1 87 ? -13.029 -2.768 4.462 1.00 92.38 87 LYS A O 1
ATOM 701 N N . ALA A 1 88 ? -11.129 -3.586 5.301 1.00 91.56 88 ALA A N 1
ATOM 702 C CA . ALA A 1 88 ? -11.757 -4.295 6.413 1.00 91.56 88 ALA A CA 1
ATOM 703 C C . ALA A 1 88 ? -12.200 -3.377 7.573 1.00 91.56 88 ALA A C 1
ATOM 705 O O . ALA A 1 88 ? -12.881 -3.844 8.490 1.00 91.56 88 ALA A O 1
ATOM 706 N N . SER A 1 89 ? -11.792 -2.106 7.565 1.00 92.38 89 SER A N 1
ATOM 707 C CA . SER A 1 89 ? -12.257 -1.068 8.485 1.00 92.38 89 SER A CA 1
ATOM 708 C C . SER A 1 89 ? -13.411 -0.307 7.841 1.00 92.38 89 SER A C 1
ATOM 710 O O . SER A 1 89 ? -13.184 0.535 6.982 1.00 92.38 89 SER A O 1
ATOM 712 N N . GLU A 1 90 ? -14.638 -0.600 8.263 1.00 89.12 90 GLU A N 1
ATOM 713 C CA . GLU A 1 90 ? -15.847 0.061 7.742 1.00 89.12 90 GLU A CA 1
ATOM 714 C C . GLU A 1 90 ? -15.905 1.555 8.102 1.00 89.12 90 GLU A C 1
ATOM 716 O O . GLU A 1 90 ? -16.516 2.328 7.378 1.00 89.12 90 GLU A O 1
ATOM 721 N N . ASP A 1 91 ? -15.222 1.961 9.177 1.00 88.81 91 ASP A N 1
ATOM 722 C CA . ASP A 1 91 ? -15.215 3.339 9.684 1.00 88.81 91 ASP A CA 1
ATOM 723 C C . ASP A 1 91 ? -14.167 4.248 9.004 1.00 88.81 91 ASP A C 1
ATOM 725 O O . ASP A 1 91 ? -14.037 5.415 9.369 1.00 88.81 91 ASP A O 1
ATOM 729 N N . ILE A 1 92 ? -13.364 3.720 8.066 1.00 90.75 92 ILE A N 1
ATOM 730 C CA . ILE A 1 92 ? -12.388 4.526 7.318 1.00 90.75 92 ILE A CA 1
ATOM 731 C C . ILE A 1 92 ? -13.039 5.036 6.035 1.00 90.75 92 ILE A C 1
ATOM 733 O O . ILE A 1 92 ? -13.297 4.269 5.106 1.00 90.75 92 ILE A O 1
ATOM 737 N N . GLU A 1 93 ? -13.206 6.350 5.964 1.00 92.81 93 GLU A N 1
ATOM 738 C CA . GLU A 1 93 ? -13.588 7.079 4.759 1.00 92.81 93 GLU A CA 1
ATOM 739 C C . GLU A 1 93 ? -12.370 7.855 4.253 1.00 92.81 93 GLU A C 1
ATOM 741 O O . GLU A 1 93 ? -11.701 8.529 5.035 1.00 92.81 93 GLU A O 1
ATOM 746 N N . TRP A 1 94 ? -12.057 7.722 2.962 1.00 94.56 94 TRP A N 1
ATOM 747 C CA . TRP A 1 94 ? -10.952 8.444 2.335 1.00 94.56 94 TRP A CA 1
ATOM 748 C C . TRP A 1 94 ? -11.483 9.600 1.489 1.00 94.56 94 TRP A C 1
ATOM 750 O O . TRP A 1 94 ? -12.361 9.410 0.649 1.00 94.56 94 TRP A O 1
ATOM 760 N N . GLU A 1 95 ? -10.895 10.776 1.651 1.00 96.56 95 GLU A N 1
ATOM 761 C CA . GLU A 1 95 ? -11.135 11.961 0.831 1.00 96.56 95 GLU A CA 1
ATOM 762 C C . GLU A 1 95 ? -10.174 12.033 -0.365 1.00 96.56 95 GLU A C 1
ATOM 764 O O . GLU A 1 95 ? -10.527 12.578 -1.413 1.00 96.56 95 GLU A O 1
ATOM 769 N N . LYS A 1 96 ? -8.946 11.506 -0.225 1.00 96.44 96 LYS A N 1
ATOM 770 C CA . LYS A 1 96 ? -7.875 11.634 -1.234 1.00 96.44 96 LYS A CA 1
ATOM 771 C C . LYS A 1 96 ? -7.473 10.320 -1.890 1.00 96.44 96 LYS A C 1
ATOM 773 O O . LYS A 1 96 ? -6.698 10.353 -2.846 1.00 96.44 96 LYS A O 1
ATOM 778 N N . VAL A 1 97 ? -7.942 9.185 -1.376 1.00 96.75 97 VAL A N 1
ATOM 779 C CA . VAL A 1 97 ? -7.648 7.854 -1.921 1.00 96.75 97 VAL A CA 1
ATOM 780 C C . VAL A 1 97 ? -8.857 7.333 -2.684 1.00 96.75 97 VAL A C 1
ATOM 782 O O . VAL A 1 97 ? -9.915 7.105 -2.108 1.00 96.75 97 VAL A O 1
ATOM 785 N N . ASP A 1 98 ? -8.657 7.065 -3.968 1.00 95.00 98 ASP A N 1
ATOM 786 C CA . ASP A 1 98 ? -9.590 6.329 -4.811 1.00 95.00 98 ASP A CA 1
ATOM 787 C C . ASP A 1 98 ? -9.024 4.923 -5.064 1.00 95.00 98 ASP A C 1
ATOM 789 O O . ASP A 1 98 ? -7.904 4.750 -5.552 1.00 95.00 98 ASP A O 1
ATOM 793 N N . TYR A 1 99 ? -9.791 3.891 -4.711 1.00 92.19 99 TYR A N 1
ATOM 794 C CA . TYR A 1 99 ? -9.371 2.502 -4.883 1.00 92.19 99 TYR A CA 1
ATOM 795 C C . TYR A 1 99 ? -9.179 2.107 -6.350 1.00 92.19 99 TYR A C 1
ATOM 797 O O . TYR A 1 99 ? -8.373 1.212 -6.611 1.00 92.19 99 TYR A O 1
ATOM 805 N N . ASP A 1 100 ? -9.846 2.788 -7.279 1.00 93.88 100 ASP A N 1
ATOM 806 C CA . ASP A 1 100 ? -9.775 2.507 -8.711 1.00 93.88 100 ASP A CA 1
ATOM 807 C C . ASP A 1 100 ? -8.712 3.361 -9.430 1.00 93.88 100 ASP A C 1
ATOM 809 O O . ASP A 1 100 ? -8.382 3.077 -10.583 1.00 93.88 100 ASP A O 1
ATOM 813 N N . ASP A 1 101 ? -8.110 4.351 -8.750 1.00 95.31 101 ASP A N 1
ATOM 814 C CA . ASP A 1 101 ? -7.016 5.174 -9.287 1.00 95.31 101 ASP A CA 1
ATOM 815 C C . ASP A 1 101 ? -5.663 4.890 -8.597 1.00 95.31 101 ASP A C 1
ATOM 817 O O . ASP A 1 101 ? -5.362 5.442 -7.529 1.00 95.31 101 ASP A O 1
ATOM 821 N N . PRO A 1 102 ? -4.759 4.129 -9.253 1.00 95.25 102 PRO A N 1
ATOM 822 C CA . PRO A 1 102 ? -3.420 3.830 -8.753 1.00 95.25 102 PRO A CA 1
ATOM 823 C C . PRO A 1 102 ? -2.523 5.032 -8.454 1.00 95.25 102 PRO A C 1
ATOM 825 O O . PRO A 1 102 ? -1.477 4.870 -7.818 1.00 95.25 102 PRO A O 1
ATOM 828 N N . VAL A 1 103 ? -2.846 6.216 -8.976 1.00 95.38 103 VAL A N 1
ATOM 829 C CA . VAL A 1 103 ? -2.084 7.442 -8.725 1.00 95.38 103 VAL A CA 1
ATOM 830 C C . VAL A 1 103 ? -2.409 8.000 -7.345 1.00 95.38 103 VAL A C 1
ATOM 832 O O . VAL A 1 103 ? -1.525 8.575 -6.716 1.00 95.38 103 VAL A O 1
ATOM 835 N N . THR A 1 104 ? -3.615 7.776 -6.826 1.00 96.69 104 THR A N 1
ATOM 836 C CA . THR A 1 104 ? -4.056 8.339 -5.541 1.00 96.69 104 THR A CA 1
ATOM 837 C C . THR A 1 104 ? -3.586 7.533 -4.338 1.00 96.69 104 THR A C 1
ATOM 839 O O . THR A 1 104 ? -3.429 8.089 -3.258 1.00 96.69 104 THR A O 1
ATOM 842 N N . TRP A 1 105 ? -3.282 6.242 -4.506 1.00 96.31 105 TRP A N 1
ATOM 843 C CA . TRP A 1 105 ? -3.063 5.331 -3.378 1.00 96.31 105 TRP A CA 1
ATOM 844 C C . TRP A 1 105 ? -2.015 5.809 -2.383 1.00 96.31 105 TRP A C 1
ATOM 846 O O . TRP A 1 105 ? -2.204 5.638 -1.193 1.00 96.31 105 TRP A O 1
ATOM 856 N N . HIS A 1 106 ? -0.934 6.450 -2.828 1.00 94.94 106 HIS A N 1
ATOM 857 C CA . HIS A 1 106 ? 0.105 6.979 -1.936 1.00 94.94 106 HIS A CA 1
ATOM 858 C C . HIS A 1 106 ? -0.383 8.061 -0.952 1.00 94.94 106 HIS A C 1
ATOM 860 O O . HIS A 1 106 ? 0.310 8.343 0.026 1.00 94.94 106 HIS A O 1
ATOM 866 N N . MET A 1 107 ? -1.557 8.652 -1.190 1.00 96.56 107 MET A N 1
ATOM 867 C CA . MET A 1 107 ? -2.142 9.689 -0.341 1.00 96.56 107 MET A CA 1
ATOM 868 C C . MET A 1 107 ? -2.641 9.159 1.004 1.00 96.56 107 MET A C 1
ATOM 870 O O . MET A 1 107 ? -2.805 9.968 1.912 1.00 96.56 107 MET A O 1
ATOM 874 N N . TRP A 1 108 ? -2.784 7.836 1.186 1.00 95.12 108 TRP A N 1
ATOM 875 C CA . TRP A 1 108 ? -3.222 7.246 2.462 1.00 95.12 108 TRP A CA 1
ATOM 876 C C . TRP A 1 108 ? -2.388 7.758 3.648 1.00 95.12 108 TRP A C 1
ATOM 878 O O . TRP A 1 108 ? -2.916 8.068 4.710 1.00 95.12 108 TRP A O 1
ATOM 888 N N . GLU A 1 109 ? -1.071 7.895 3.470 1.00 93.62 109 GLU A N 1
ATOM 889 C CA . GLU A 1 109 ? -0.179 8.350 4.538 1.00 93.62 109 GLU A CA 1
ATOM 890 C C . GLU A 1 109 ? -0.311 9.855 4.798 1.00 93.62 109 GLU A C 1
ATOM 892 O O . GLU A 1 109 ? -0.157 10.301 5.934 1.00 93.62 109 GLU A O 1
ATOM 897 N N . VAL A 1 110 ? -0.569 10.642 3.750 1.00 94.56 110 VAL A N 1
ATOM 898 C CA . VAL A 1 110 ? -0.788 12.090 3.865 1.00 94.56 110 VAL A CA 1
ATOM 899 C C . VAL A 1 110 ? -2.074 12.344 4.637 1.00 94.56 110 VAL A C 1
ATOM 901 O O . VAL A 1 110 ? -2.066 13.101 5.601 1.00 94.56 110 VAL A O 1
ATOM 904 N N . GLU A 1 111 ? -3.141 11.650 4.260 1.00 95.06 111 GLU A N 1
ATOM 905 C CA . GLU A 1 111 ? -4.457 11.816 4.859 1.00 95.06 111 GLU A CA 1
ATOM 906 C C . GLU A 1 111 ? -4.488 11.343 6.319 1.00 95.06 111 GLU A C 1
ATOM 908 O O . GLU A 1 111 ? -4.981 12.059 7.185 1.00 95.06 111 GLU A O 1
ATOM 913 N N . LEU A 1 112 ? -3.838 10.217 6.651 1.00 92.44 112 LEU A N 1
ATOM 914 C CA . LEU A 1 112 ? -3.678 9.806 8.053 1.00 92.44 112 LEU A CA 1
ATOM 915 C C . LEU A 1 112 ? -2.919 10.854 8.882 1.00 92.44 112 LEU A C 1
ATOM 917 O O . LEU A 1 112 ? -3.284 11.121 10.026 1.00 92.44 112 LEU A O 1
ATOM 921 N N . LYS A 1 113 ? -1.866 11.471 8.333 1.00 93.19 113 LYS A N 1
ATOM 922 C CA . LYS A 1 113 ? -1.134 12.534 9.044 1.00 93.19 113 LYS A CA 1
ATOM 923 C C . LYS A 1 113 ? -2.001 13.769 9.267 1.00 93.19 113 LYS A C 1
ATOM 925 O O . LYS A 1 113 ? -1.955 14.344 10.351 1.00 93.19 113 LYS A O 1
ATOM 930 N N . GLU A 1 114 ? -2.790 14.162 8.272 1.00 93.81 114 GLU A N 1
ATOM 931 C CA . GLU A 1 114 ? -3.743 15.273 8.384 1.00 93.81 114 GLU A CA 1
ATOM 932 C C . GLU A 1 114 ? -4.858 14.976 9.397 1.00 93.81 114 GLU A C 1
ATOM 934 O O . GLU A 1 114 ? -5.238 15.865 10.154 1.00 93.81 114 GLU A O 1
ATOM 939 N N . ALA A 1 115 ? -5.282 13.714 9.512 1.00 90.44 115 ALA A N 1
ATOM 940 C CA . ALA A 1 115 ? -6.195 13.231 10.550 1.00 90.44 115 ALA A CA 1
ATOM 941 C C . ALA A 1 115 ? -5.552 13.138 11.955 1.00 90.44 115 ALA A C 1
ATOM 943 O O . ALA A 1 115 ? -6.190 12.702 12.915 1.00 90.44 115 ALA A O 1
ATOM 944 N N . GLY A 1 116 ? -4.283 13.535 12.110 1.00 90.69 116 GLY A N 1
ATOM 945 C CA . GLY A 1 116 ? -3.594 13.595 13.400 1.00 90.69 116 GLY A CA 1
ATOM 946 C C . GLY A 1 116 ? -2.902 12.297 13.823 1.00 90.69 116 GLY A C 1
ATOM 947 O O . GLY A 1 116 ? -2.579 12.132 15.002 1.00 90.69 116 GLY A O 1
ATOM 948 N N . PHE A 1 117 ? -2.655 11.363 12.901 1.00 90.62 117 PHE A N 1
ATOM 949 C CA . PHE A 1 117 ? -1.812 10.200 13.177 1.00 90.62 117 PHE A CA 1
ATOM 950 C C . PHE A 1 117 ? -0.336 10.593 13.142 1.00 90.62 117 PHE A C 1
ATOM 952 O O . PHE A 1 117 ? 0.137 11.271 12.227 1.00 90.62 117 PHE A O 1
ATOM 959 N N . ILE A 1 118 ? 0.428 10.117 14.122 1.00 89.19 118 ILE A N 1
ATOM 960 C CA . ILE A 1 118 ? 1.872 10.359 14.166 1.00 89.19 118 ILE A CA 1
ATOM 961 C C . ILE A 1 118 ? 2.631 9.333 13.317 1.00 89.19 118 ILE A C 1
ATOM 963 O O . ILE A 1 118 ? 2.135 8.256 12.981 1.00 89.19 118 ILE A O 1
ATOM 967 N N . GLU A 1 119 ? 3.885 9.639 12.986 1.00 85.81 119 GLU A N 1
ATOM 968 C CA . GLU A 1 119 ? 4.691 8.831 12.061 1.00 85.81 119 GLU A CA 1
ATOM 969 C C . GLU A 1 119 ? 4.822 7.356 12.491 1.00 85.81 119 GLU A C 1
ATOM 971 O O . GLU A 1 119 ? 4.799 6.454 11.653 1.00 85.81 119 GLU A O 1
ATOM 976 N N . ILE A 1 120 ? 4.935 7.083 13.796 1.00 85.50 120 ILE A N 1
ATOM 977 C CA . ILE A 1 120 ? 5.043 5.710 14.316 1.00 85.50 120 ILE A CA 1
ATOM 978 C C . ILE A 1 120 ? 3.736 4.918 14.155 1.00 85.50 120 ILE A C 1
ATOM 980 O O . ILE A 1 120 ? 3.773 3.714 13.889 1.00 85.50 120 ILE A O 1
ATOM 984 N N . GLU A 1 121 ? 2.586 5.587 14.243 1.00 84.56 121 GLU A N 1
ATOM 985 C CA . GLU A 1 121 ? 1.285 4.971 13.985 1.00 84.56 121 GLU A CA 1
ATOM 986 C C . GLU A 1 121 ? 1.167 4.660 12.494 1.00 84.56 121 GLU A C 1
ATOM 988 O O . GLU A 1 121 ? 0.911 3.510 12.151 1.00 84.56 121 GLU A O 1
ATOM 993 N N . CYS A 1 122 ? 1.521 5.609 11.616 1.00 85.19 122 CYS A N 1
ATOM 994 C CA . CYS A 1 122 ? 1.573 5.411 10.160 1.00 85.19 122 CYS A CA 1
ATOM 995 C C . CYS A 1 122 ? 2.485 4.229 9.762 1.00 85.19 122 CYS A C 1
ATOM 997 O O . CYS A 1 122 ? 2.149 3.415 8.900 1.00 85.19 122 CYS A O 1
ATOM 999 N N . LYS A 1 123 ? 3.634 4.068 10.432 1.00 84.56 123 LYS A N 1
ATOM 1000 C CA . LYS A 1 123 ? 4.542 2.923 10.225 1.00 84.56 123 LYS A CA 1
ATOM 1001 C C . LYS A 1 123 ? 3.925 1.580 10.607 1.00 84.56 123 LYS A C 1
ATOM 1003 O O . LYS A 1 123 ? 4.340 0.563 10.051 1.00 84.56 123 LYS A O 1
ATOM 1008 N N . SER A 1 124 ? 2.964 1.553 11.528 1.00 81.81 124 SER A N 1
ATOM 1009 C CA . SER A 1 124 ? 2.307 0.311 11.944 1.00 81.81 124 SER A CA 1
ATOM 1010 C C . SER A 1 124 ? 1.470 -0.276 10.806 1.00 81.81 124 SER A C 1
ATOM 1012 O O . SER A 1 124 ? 1.515 -1.483 10.595 1.00 81.81 124 SER A O 1
ATOM 1014 N N . PHE A 1 125 ? 0.840 0.560 9.977 1.00 80.31 125 PHE A N 1
ATOM 1015 C CA . PHE A 1 125 ? 0.086 0.135 8.788 1.00 80.31 125 PHE A CA 1
ATOM 1016 C C . PHE A 1 125 ? 0.945 -0.587 7.753 1.00 80.31 125 PHE A C 1
ATOM 1018 O O . PHE A 1 125 ? 0.544 -1.621 7.230 1.00 80.31 125 PHE A O 1
ATOM 1025 N N . ARG A 1 126 ? 2.182 -0.129 7.528 1.00 74.25 126 ARG A N 1
ATOM 1026 C CA . ARG A 1 126 ? 3.132 -0.817 6.629 1.00 74.25 126 ARG A CA 1
ATOM 1027 C C . ARG A 1 126 ? 3.526 -2.209 7.125 1.00 74.25 126 ARG A C 1
ATOM 1029 O O . ARG A 1 126 ? 4.048 -3.015 6.361 1.00 74.25 126 ARG A O 1
ATOM 1036 N N . GLN A 1 127 ? 3.325 -2.479 8.412 1.00 69.50 127 GLN A N 1
ATOM 1037 C CA . GLN A 1 127 ? 3.610 -3.770 9.024 1.00 69.50 127 GLN A CA 1
ATOM 1038 C C . GLN A 1 127 ? 2.374 -4.675 9.101 1.00 69.50 127 GLN A C 1
ATOM 1040 O O . GLN A 1 127 ? 2.537 -5.856 9.390 1.00 69.50 127 GLN A O 1
ATOM 1045 N N . LEU A 1 128 ? 1.172 -4.151 8.854 1.00 60.69 128 LEU A N 1
ATOM 1046 C CA . LEU A 1 128 ? -0.102 -4.872 8.854 1.00 60.69 128 LEU A CA 1
ATOM 1047 C C . LEU A 1 128 ? -0.384 -5.347 7.421 1.00 60.69 128 LEU A C 1
ATOM 1049 O O . LEU A 1 128 ? -1.101 -4.699 6.666 1.00 60.69 128 LEU A O 1
ATOM 1053 N N . PRO A 1 129 ? 0.292 -6.423 6.995 1.00 54.06 129 PRO A N 1
ATOM 1054 C CA . PRO A 1 129 ? -0.244 -7.743 7.304 1.00 54.06 129 PRO A CA 1
ATOM 1055 C C . PRO A 1 129 ? 0.873 -8.690 7.765 1.00 54.06 129 PRO A C 1
ATOM 1057 O O . PRO A 1 129 ? 1.537 -9.347 6.951 1.00 54.06 129 PRO A O 1
ATOM 1060 N N . LYS A 1 130 ? 1.103 -8.797 9.083 1.00 48.97 130 LYS A N 1
ATOM 1061 C CA . LYS A 1 130 ? 2.059 -9.787 9.600 1.00 48.97 130 LYS A CA 1
ATOM 1062 C C . LYS A 1 130 ? 1.405 -11.159 9.530 1.00 48.97 130 LYS A C 1
ATOM 1064 O O . LYS A 1 130 ? 0.583 -11.518 10.366 1.00 48.97 130 LYS A O 1
ATOM 1069 N N . ARG A 1 131 ? 1.833 -11.982 8.573 1.00 44.97 131 ARG A N 1
ATOM 1070 C CA . ARG A 1 131 ? 1.616 -13.432 8.656 1.00 44.97 131 ARG A CA 1
ATOM 1071 C C . ARG A 1 131 ? 2.339 -13.948 9.910 1.00 44.97 131 ARG A C 1
ATOM 1073 O O . ARG A 1 131 ? 3.562 -14.064 9.896 1.00 44.97 131 ARG A O 1
ATOM 1080 N N . LYS A 1 132 ? 1.598 -14.180 10.997 1.00 41.28 132 LYS A N 1
ATOM 1081 C CA . LYS A 1 132 ? 2.063 -14.971 12.149 1.00 41.28 132 LYS A CA 1
ATOM 1082 C C . LYS A 1 132 ? 2.183 -16.451 11.787 1.00 41.28 132 LYS A C 1
ATOM 1084 O O . LYS A 1 132 ? 1.337 -16.936 11.002 1.00 41.28 132 LYS A O 1
#

Secondary structure (DSSP, 8-state):
-EETTEETTS--EEEEEEEETTEEEEEEEEPP--SHHHHHHSPPP-PPEEEPTTS-EEE-TT-HHHHHHHHHHHHHHHHHHHHHHHTT-TT---SS--TT-TTTGGGHHHHHHHTT--HHHHHHHTT-----

Organism: NCBI:txid412755

Foldseek 3Di:
DADPNHDPDPFDWDWDWDDDDPDIDIFTFTQDDDCVLVCVQDPQQFADWDQDPPRDIDGPCVDPVSVVSNVLSVVLSLLLNLVVRRVVPPPDDDPQDDNNDSVRSVCPLVVCVVVPDDPVNSVVSSVPPDPD

Sequence (132 aa):
MRYKGKKLGERNIDVLVLLRGEERIVIKAQAVDSYKEFDELVSLPVAPEIIKPGGMREKNTKDKGYKKAVSEYADRKTNWLIITALKASEDIEWEKVDYDDPVTWHMWEVELKEAGFIEIECKSFRQLPKRK

pLDDT: mean 88.18, std 10.84, range [41.28, 96.75]

Radius of gyration: 19.28 Å; chains: 1; bounding box: 44×44×60 Å